Protein AF-A0A7W0JHQ2-F1 (afdb_monomer_lite)

Structure (mmCIF, N/CA/C/O backbone):
data_AF-A0A7W0JHQ2-F1
#
_entry.id   AF-A0A7W0JHQ2-F1
#
loop_
_atom_site.group_PDB
_atom_site.id
_atom_site.type_symbol
_atom_site.label_atom_id
_atom_site.label_alt_id
_atom_site.label_comp_id
_atom_site.label_asym_id
_atom_site.label_entity_id
_atom_site.label_seq_id
_atom_site.pdbx_PDB_ins_code
_atom_site.Cartn_x
_atom_site.Cartn_y
_atom_site.Cartn_z
_atom_site.occupancy
_atom_site.B_iso_or_equiv
_atom_site.auth_seq_id
_atom_site.auth_comp_id
_atom_site.auth_asym_id
_atom_site.auth_atom_id
_atom_site.pdbx_PDB_model_num
ATOM 1 N N . THR A 1 1 ? -15.630 17.117 0.242 1.00 44.78 1 THR A N 1
ATOM 2 C CA . THR A 1 1 ? -16.187 16.172 1.225 1.00 44.78 1 THR A CA 1
ATOM 3 C C . THR A 1 1 ? -15.035 15.420 1.839 1.00 44.78 1 THR A C 1
ATOM 5 O O . THR A 1 1 ? -14.375 14.683 1.124 1.00 44.78 1 THR A O 1
ATOM 8 N N . VAL A 1 2 ? -14.703 15.710 3.093 1.00 46.78 2 VAL A N 1
ATOM 9 C CA . VAL A 1 2 ? -13.703 14.942 3.846 1.00 46.78 2 VAL A CA 1
ATOM 10 C C . VAL A 1 2 ? -14.435 13.802 4.536 1.00 46.78 2 VAL A C 1
ATOM 12 O O . VAL A 1 2 ? -15.485 14.036 5.129 1.00 46.78 2 VAL A O 1
ATOM 15 N N . THR A 1 3 ? -13.924 12.583 4.405 1.00 51.94 3 THR A N 1
ATOM 16 C CA . THR A 1 3 ? -14.465 11.391 5.064 1.00 51.94 3 THR A CA 1
ATOM 17 C C . THR A 1 3 ? -13.611 11.163 6.311 1.00 51.94 3 THR A C 1
ATOM 19 O O . THR A 1 3 ? -12.555 10.549 6.205 1.00 51.94 3 THR A O 1
ATOM 22 N N . PRO A 1 4 ? -13.976 11.715 7.483 1.00 57.22 4 PRO A N 1
ATOM 23 C CA . PRO A 1 4 ? -13.106 11.699 8.665 1.00 57.22 4 PRO A CA 1
ATOM 24 C C . PRO A 1 4 ? -12.846 10.288 9.211 1.00 57.22 4 PRO A C 1
ATOM 26 O O . PRO A 1 4 ? -11.891 10.079 9.952 1.00 57.22 4 PRO A O 1
ATOM 29 N N . GLU A 1 5 ? -13.680 9.320 8.834 1.00 61.31 5 GLU A N 1
ATOM 30 C CA . GLU A 1 5 ? -13.597 7.927 9.281 1.00 61.31 5 GLU A CA 1
ATOM 31 C C . GLU A 1 5 ? -12.710 7.055 8.383 1.00 61.31 5 GLU A C 1
ATOM 33 O O . GLU A 1 5 ? -12.408 5.920 8.742 1.00 61.31 5 GLU A O 1
ATOM 38 N N . ARG A 1 6 ? -12.292 7.565 7.216 1.00 65.81 6 ARG A N 1
ATOM 39 C CA . ARG A 1 6 ? -11.565 6.791 6.205 1.00 65.81 6 ARG A CA 1
ATOM 40 C C . ARG A 1 6 ? -10.343 7.552 5.724 1.00 65.81 6 ARG A C 1
ATOM 42 O O . ARG A 1 6 ? -10.466 8.626 5.136 1.00 65.81 6 ARG A O 1
ATOM 49 N N . CYS A 1 7 ? -9.164 6.983 5.938 1.00 74.25 7 CYS A N 1
ATOM 50 C CA . CYS A 1 7 ? -7.936 7.554 5.403 1.00 74.25 7 CYS A CA 1
ATOM 51 C C . CYS A 1 7 ? -7.794 7.170 3.932 1.00 74.25 7 CYS A C 1
ATOM 53 O O . CYS A 1 7 ? -7.911 6.004 3.573 1.00 74.25 7 CYS A O 1
ATOM 55 N N . TYR A 1 8 ? -7.560 8.156 3.068 1.00 80.69 8 TYR A N 1
ATOM 56 C CA . TYR A 1 8 ? -7.341 7.935 1.643 1.00 80.69 8 TYR A CA 1
ATOM 57 C C . TYR A 1 8 ? -5.946 8.420 1.261 1.00 80.69 8 TYR A C 1
ATOM 59 O O . TYR A 1 8 ? -5.664 9.618 1.312 1.00 80.69 8 TYR A O 1
ATOM 67 N N . PHE A 1 9 ? -5.094 7.487 0.852 1.00 79.44 9 PHE A N 1
ATOM 68 C CA . PHE A 1 9 ? -3.750 7.755 0.365 1.00 79.44 9 PHE A CA 1
ATOM 69 C C . PHE A 1 9 ? -3.696 7.490 -1.134 1.00 79.44 9 PHE A C 1
ATOM 71 O O . PHE A 1 9 ? -4.070 6.418 -1.603 1.00 79.44 9 PHE A O 1
ATOM 78 N N . ARG A 1 10 ? -3.201 8.465 -1.901 1.00 81.75 10 ARG A N 1
ATOM 79 C CA . ARG A 1 10 ? -2.948 8.301 -3.334 1.00 81.75 10 ARG A CA 1
ATOM 80 C C . ARG A 1 10 ? -1.507 8.657 -3.652 1.00 81.75 10 ARG A C 1
ATOM 82 O O . ARG A 1 10 ? -1.092 9.806 -3.525 1.00 81.75 10 ARG A O 1
ATOM 89 N N . LEU A 1 11 ? -0.760 7.651 -4.076 1.00 81.25 11 LEU A N 1
ATOM 90 C CA . LEU A 1 11 ? 0.678 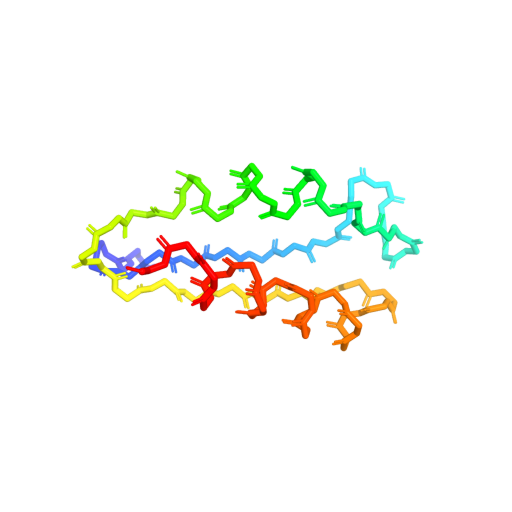7.703 -4.274 1.00 81.25 11 LEU A CA 1
ATOM 91 C C . LEU A 1 11 ? 0.989 7.882 -5.759 1.00 81.25 11 LEU A C 1
ATOM 93 O O . LEU A 1 11 ? 0.769 6.983 -6.566 1.00 81.25 11 LEU A O 1
ATOM 97 N N . HIS A 1 12 ? 1.486 9.064 -6.127 1.00 73.62 12 HIS A N 1
ATOM 98 C CA . HIS A 1 12 ? 1.828 9.421 -7.513 1.00 73.62 12 HIS A CA 1
ATOM 99 C C . HIS A 1 12 ? 3.325 9.287 -7.844 1.00 73.62 12 HIS A C 1
ATOM 101 O O . HIS A 1 12 ? 3.733 9.575 -8.970 1.00 73.62 12 HIS A O 1
ATOM 107 N N . GLY A 1 13 ? 4.142 8.840 -6.886 1.00 68.38 13 GLY A N 1
ATOM 108 C CA . GLY A 1 13 ? 5.593 8.791 -7.023 1.00 68.38 13 GLY A CA 1
ATOM 109 C C . GLY A 1 13 ? 6.262 10.135 -6.727 1.00 68.38 13 GLY A C 1
ATOM 110 O O . GLY A 1 13 ? 5.874 11.180 -7.250 1.00 68.38 13 GLY A O 1
ATOM 111 N N . ARG A 1 14 ? 7.313 10.117 -5.901 1.00 66.94 14 ARG A N 1
ATOM 112 C CA . ARG A 1 14 ? 7.999 11.327 -5.401 1.00 66.94 14 ARG A CA 1
ATOM 113 C C . ARG A 1 14 ? 8.686 12.146 -6.508 1.00 66.94 14 ARG A C 1
ATOM 115 O O . ARG A 1 14 ? 8.887 13.346 -6.356 1.00 66.94 14 ARG A O 1
ATOM 122 N N . LYS A 1 15 ? 9.021 11.506 -7.637 1.00 67.44 15 LYS A N 1
ATOM 123 C CA . LYS A 1 15 ? 9.600 12.120 -8.853 1.00 67.44 15 LYS A CA 1
ATOM 124 C C . LYS A 1 15 ? 8.760 11.852 -10.115 1.00 67.44 15 LYS A C 1
ATOM 126 O O . LYS A 1 15 ? 9.294 11.770 -11.219 1.00 67.44 15 LYS A O 1
ATOM 131 N N . GLY A 1 16 ? 7.444 11.709 -9.950 1.00 64.19 16 GLY A N 1
ATOM 132 C CA . GLY A 1 16 ? 6.497 11.422 -11.029 1.00 64.19 16 GLY A CA 1
ATOM 133 C C . GLY A 1 16 ? 6.209 9.931 -11.219 1.00 64.19 16 GLY A C 1
ATOM 134 O O . GLY A 1 16 ? 6.722 9.079 -10.499 1.00 64.19 16 GLY A O 1
ATOM 135 N N . TRP A 1 17 ? 5.394 9.613 -12.228 1.00 64.50 17 TRP A N 1
ATOM 136 C CA . TRP A 1 17 ? 4.804 8.281 -12.431 1.00 64.50 17 TRP A CA 1
ATOM 137 C C . TRP A 1 17 ? 5.818 7.139 -12.616 1.00 64.50 17 TRP A C 1
ATOM 139 O O . TRP A 1 17 ? 5.470 5.984 -12.409 1.00 64.50 17 TRP A O 1
ATOM 149 N N . ARG A 1 18 ? 7.074 7.432 -12.983 1.00 69.25 18 ARG A N 1
ATOM 150 C CA . ARG A 1 18 ? 8.137 6.426 -13.171 1.00 69.25 18 ARG A CA 1
ATOM 151 C C . ARG A 1 18 ? 8.856 6.037 -11.870 1.00 69.25 18 ARG A C 1
ATOM 153 O O . ARG A 1 18 ? 9.818 5.278 -11.911 1.00 69.25 18 ARG A O 1
ATOM 160 N N . TYR A 1 19 ? 8.420 6.583 -10.739 1.00 75.38 19 TYR A N 1
ATOM 161 C CA . TYR A 1 19 ? 8.965 6.268 -9.427 1.00 75.38 19 TYR A CA 1
ATOM 162 C C . TYR A 1 19 ? 8.588 4.846 -8.997 1.00 75.38 19 TYR A C 1
ATOM 164 O O . TYR A 1 19 ? 7.453 4.405 -9.199 1.00 75.38 19 TYR A O 1
ATOM 172 N N . VAL A 1 20 ? 9.547 4.151 -8.398 1.00 76.25 20 VAL A N 1
ATOM 173 C CA . VAL A 1 20 ? 9.384 2.818 -7.815 1.00 76.25 20 VAL A CA 1
ATOM 174 C C . VAL A 1 20 ? 9.595 2.986 -6.323 1.00 76.25 20 VAL A C 1
ATOM 176 O O . VAL A 1 20 ? 10.605 3.575 -5.940 1.00 76.25 20 VAL A O 1
ATOM 179 N N . TYR A 1 21 ? 8.636 2.543 -5.515 1.00 77.81 21 TYR A N 1
ATOM 180 C CA . TYR A 1 21 ? 8.784 2.623 -4.071 1.00 77.81 21 TYR A CA 1
ATOM 181 C C . TYR A 1 21 ? 9.731 1.513 -3.606 1.00 77.81 21 TYR A C 1
ATOM 183 O O . TYR A 1 21 ? 9.704 0.384 -4.106 1.00 77.81 21 TYR A O 1
ATOM 191 N N . GLU A 1 22 ? 10.614 1.856 -2.676 1.00 82.62 22 GLU A N 1
ATOM 192 C CA . GLU A 1 22 ? 11.434 0.868 -1.977 1.00 82.62 22 GLU A CA 1
ATOM 193 C C . GLU A 1 22 ? 10.658 0.307 -0.784 1.00 82.62 22 GLU A C 1
ATOM 195 O O . GLU A 1 22 ? 9.770 0.973 -0.251 1.00 82.62 22 GLU A O 1
ATOM 200 N N . ASP A 1 23 ? 10.991 -0.911 -0.352 1.00 81.44 23 ASP A N 1
ATOM 201 C CA . ASP A 1 23 ? 10.290 -1.596 0.742 1.00 81.44 23 ASP A CA 1
ATOM 202 C C . ASP A 1 23 ? 10.268 -0.742 2.013 1.00 81.44 23 ASP A C 1
ATOM 204 O O . ASP A 1 23 ? 9.212 -0.583 2.611 1.00 81.44 23 ASP A O 1
ATOM 208 N N . GLY A 1 24 ? 11.378 -0.071 2.338 1.00 83.44 24 GLY A N 1
ATOM 209 C CA . GLY A 1 24 ? 11.441 0.826 3.494 1.00 83.44 24 GL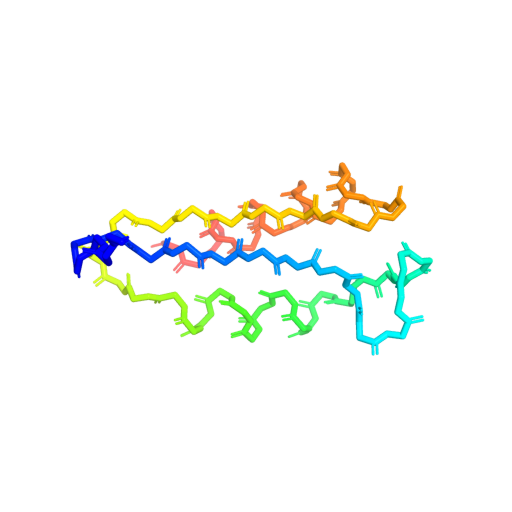Y A CA 1
ATOM 210 C C . GLY A 1 24 ? 10.490 2.027 3.403 1.00 83.44 24 GLY A C 1
ATOM 211 O O . GLY A 1 24 ? 9.938 2.442 4.417 1.00 83.44 24 GLY A O 1
ATOM 212 N N . GLU A 1 25 ? 10.232 2.569 2.204 1.00 84.50 25 GLU A N 1
ATOM 213 C CA . GLU A 1 25 ? 9.220 3.628 2.040 1.00 84.50 25 GLU A CA 1
ATOM 214 C C . GLU A 1 25 ? 7.797 3.067 2.187 1.00 84.50 25 GLU A C 1
ATOM 216 O O . GLU A 1 25 ? 6.912 3.766 2.677 1.00 84.50 25 GLU A O 1
ATOM 221 N N . LEU A 1 26 ? 7.566 1.816 1.779 1.00 84.25 26 LEU A N 1
ATOM 222 C CA . LEU A 1 26 ? 6.284 1.131 1.953 1.00 84.25 26 LEU A CA 1
ATOM 223 C C . LEU A 1 26 ? 6.021 0.770 3.427 1.00 84.25 26 LEU A C 1
ATOM 225 O O . LEU A 1 26 ? 4.890 0.917 3.880 1.00 84.25 26 LEU A O 1
ATOM 229 N N . GLU A 1 27 ? 7.047 0.364 4.178 1.00 84.81 27 GLU A N 1
ATOM 230 C CA . GLU A 1 27 ? 6.987 0.109 5.628 1.00 84.81 27 GLU A CA 1
ATOM 231 C C . GLU A 1 27 ? 6.761 1.392 6.441 1.00 84.81 27 GLU A C 1
ATOM 233 O O . GLU A 1 27 ? 5.982 1.420 7.398 1.00 84.81 27 GLU A O 1
ATOM 238 N N . GLU A 1 28 ? 7.400 2.495 6.047 1.00 85.00 28 GLU A N 1
ATOM 239 C CA . GLU A 1 28 ? 7.130 3.794 6.665 1.00 85.00 28 GLU A CA 1
ATOM 240 C C . GLU A 1 28 ? 5.679 4.220 6.391 1.00 85.00 28 GLU A C 1
ATOM 242 O O . GLU A 1 28 ? 4.982 4.712 7.281 1.00 85.00 28 GLU A O 1
ATOM 247 N N . LEU A 1 29 ? 5.184 3.958 5.177 1.00 83.62 29 LEU A N 1
ATOM 248 C CA . LEU A 1 29 ? 3.814 4.272 4.792 1.00 83.62 29 LEU A CA 1
ATOM 249 C C . LEU A 1 29 ? 2.777 3.417 5.527 1.00 83.62 29 LEU A C 1
ATOM 251 O O . LEU A 1 29 ? 1.727 3.949 5.885 1.00 83.62 29 LEU A O 1
ATOM 255 N N . SER A 1 30 ? 3.055 2.133 5.780 1.00 82.94 30 SER A N 1
ATOM 256 C CA . SER A 1 30 ? 2.175 1.283 6.590 1.00 82.94 30 SER A CA 1
ATOM 257 C C . SER A 1 30 ? 2.137 1.757 8.042 1.00 82.94 30 SER A C 1
ATOM 259 O O . SER A 1 30 ? 1.055 1.843 8.613 1.00 82.94 30 SER A O 1
ATOM 261 N N . SER A 1 31 ? 3.275 2.181 8.600 1.00 82.81 31 SER A N 1
ATOM 262 C CA . SER A 1 31 ? 3.344 2.763 9.950 1.00 82.81 31 SER A CA 1
ATOM 263 C C . SER A 1 31 ? 2.593 4.094 10.078 1.00 82.81 31 SER A C 1
ATOM 265 O O . SER A 1 31 ? 2.177 4.474 11.170 1.00 82.81 31 SER A O 1
ATOM 267 N N . MET A 1 32 ? 2.407 4.827 8.975 1.00 80.69 32 MET A N 1
ATOM 268 C CA . MET A 1 32 ? 1.584 6.041 8.953 1.00 80.69 32 MET A CA 1
ATOM 269 C C . MET A 1 32 ? 0.078 5.757 8.870 1.00 80.69 32 MET A C 1
ATOM 271 O O . MET A 1 32 ? -0.721 6.684 9.056 1.00 80.69 32 MET A O 1
ATOM 275 N N . LEU A 1 33 ? -0.337 4.523 8.562 1.00 79.75 33 LEU A N 1
ATOM 276 C CA . LEU A 1 33 ? -1.753 4.177 8.517 1.00 79.75 33 LEU A CA 1
ATOM 277 C C . LEU A 1 33 ? -2.326 4.141 9.941 1.00 79.75 33 LEU A C 1
ATOM 279 O O . LEU A 1 33 ? -1.747 3.515 10.824 1.00 79.75 33 LEU A O 1
ATOM 283 N N . PRO A 1 34 ? -3.476 4.789 10.194 1.00 72.44 34 PRO A N 1
ATOM 284 C CA . PRO A 1 34 ? -4.101 4.731 11.505 1.00 72.44 34 PRO A CA 1
ATOM 285 C C . PRO A 1 34 ? -4.630 3.324 11.795 1.00 72.44 34 PRO A C 1
ATOM 287 O O . PRO A 1 34 ? -5.528 2.832 11.106 1.00 72.44 34 PRO A O 1
ATOM 290 N N . GLU A 1 35 ? -4.124 2.718 12.864 1.00 69.88 35 GLU A N 1
ATOM 291 C CA . GLU A 1 35 ? -4.637 1.458 13.396 1.00 69.88 35 GLU A CA 1
ATOM 292 C C . GLU A 1 35 ? -6.116 1.612 13.801 1.00 69.88 35 GL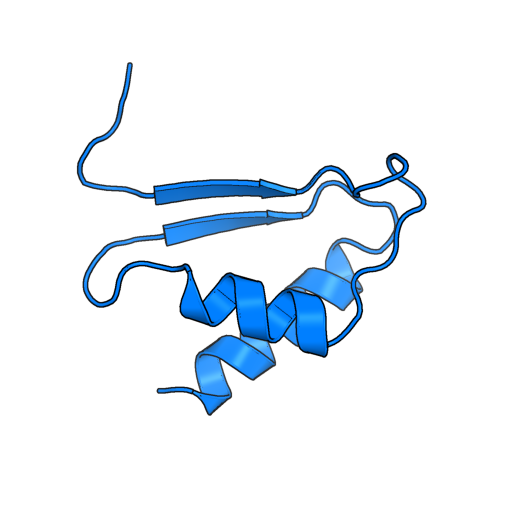U A C 1
ATOM 294 O O . GLU A 1 35 ? -6.514 2.577 14.461 1.00 69.88 35 GLU A O 1
ATOM 299 N N . GLY A 1 36 ? -6.963 0.673 13.367 1.00 69.56 36 GLY A N 1
ATOM 300 C CA . GLY A 1 36 ? -8.395 0.658 13.693 1.00 69.56 36 GLY A CA 1
ATOM 301 C C . GLY A 1 36 ? -9.300 1.524 12.806 1.00 69.56 36 GLY A C 1
ATOM 302 O O . GLY A 1 36 ? -10.473 1.703 13.142 1.00 69.56 36 GLY A O 1
ATOM 303 N N . ARG A 1 37 ? -8.808 2.054 11.675 1.00 74.69 37 ARG A N 1
ATOM 304 C CA . ARG A 1 37 ? -9.640 2.738 10.665 1.00 74.69 37 ARG A CA 1
ATOM 305 C C . ARG A 1 37 ? -9.443 2.158 9.270 1.00 74.69 37 ARG A C 1
ATOM 307 O O . ARG A 1 37 ? -8.333 1.810 8.879 1.00 74.69 37 ARG A O 1
ATOM 314 N N . GLU A 1 38 ? -10.523 2.126 8.489 1.00 77.31 38 GLU A N 1
ATOM 315 C CA . GLU A 1 38 ? -10.463 1.739 7.078 1.00 77.31 38 GLU A CA 1
ATOM 316 C C . GLU A 1 38 ? -9.571 2.722 6.301 1.00 77.31 38 GLU A C 1
ATOM 318 O O . GLU A 1 38 ? -9.916 3.895 6.113 1.00 77.31 38 GLU A O 1
ATOM 323 N N . SER A 1 39 ? -8.423 2.231 5.836 1.00 82.06 39 SER A N 1
ATOM 324 C CA . SER A 1 39 ? -7.475 2.999 5.034 1.00 82.06 39 SER A CA 1
ATOM 325 C C . SER A 1 39 ? -7.455 2.489 3.596 1.00 82.06 39 SER A C 1
ATOM 327 O O . SER A 1 39 ? -7.288 1.302 3.340 1.00 82.06 39 SER A O 1
ATOM 329 N N . TYR A 1 40 ? -7.615 3.401 2.643 1.00 83.12 40 TYR A N 1
ATOM 330 C CA . TYR A 1 40 ? -7.609 3.124 1.213 1.00 83.12 40 TYR A CA 1
ATOM 331 C C . TYR A 1 40 ? -6.320 3.677 0.611 1.00 83.12 40 TYR A C 1
ATOM 333 O O . TYR A 1 40 ? -6.163 4.893 0.499 1.00 83.12 40 TYR A O 1
ATOM 341 N N . VAL A 1 41 ? -5.407 2.793 0.211 1.00 84.62 41 VAL A N 1
ATOM 342 C CA . VAL A 1 41 ? -4.127 3.165 -0.408 1.00 84.62 41 VAL A CA 1
ATOM 343 C C . VAL A 1 41 ? -4.165 2.840 -1.898 1.00 84.62 41 VAL A C 1
ATOM 345 O O . VAL A 1 41 ? -4.340 1.691 -2.293 1.00 84.62 41 VAL A O 1
ATOM 348 N N . PHE A 1 42 ? -4.006 3.860 -2.739 1.00 84.38 42 PHE A N 1
ATOM 349 C CA . PHE A 1 42 ? -3.978 3.738 -4.194 1.00 84.38 42 PHE A CA 1
ATOM 350 C C . PHE A 1 42 ? -2.607 4.109 -4.749 1.00 84.38 42 PHE A C 1
ATOM 352 O O . PHE A 1 42 ? -2.163 5.253 -4.639 1.00 84.38 42 PHE A O 1
ATOM 359 N N . PHE A 1 43 ? -1.983 3.157 -5.435 1.00 84.56 43 PHE A N 1
ATOM 360 C CA . PHE A 1 43 ? -0.747 3.364 -6.179 1.00 84.56 43 PHE A CA 1
ATOM 361 C C . PHE A 1 43 ? -1.071 3.816 -7.606 1.00 84.56 43 PHE A C 1
ATOM 363 O O . PHE A 1 43 ? -1.849 3.182 -8.316 1.00 84.56 43 PHE A O 1
ATOM 370 N N . ASN A 1 44 ? -0.510 4.948 -8.027 1.00 82.38 44 ASN A N 1
ATOM 371 C CA . ASN A 1 44 ? -0.687 5.514 -9.365 1.00 82.38 44 ASN A CA 1
ATOM 372 C C . ASN A 1 44 ? 0.659 5.755 -10.064 1.00 82.38 44 ASN A C 1
ATOM 374 O O . ASN A 1 44 ? 0.840 6.728 -10.795 1.00 82.38 44 ASN A O 1
ATOM 378 N N . ASN A 1 45 ? 1.614 4.867 -9.812 1.00 79.75 45 ASN A N 1
ATOM 379 C CA . ASN A 1 45 ? 2.912 4.811 -10.466 1.00 79.75 45 ASN A CA 1
ATOM 380 C C . ASN A 1 45 ? 2.961 3.675 -11.508 1.00 79.75 45 ASN A C 1
ATOM 382 O O . ASN A 1 45 ? 2.072 2.831 -11.591 1.00 79.75 45 ASN A O 1
ATOM 386 N N . ILE A 1 46 ? 4.017 3.642 -12.321 1.00 79.88 46 ILE A N 1
ATOM 387 C CA . ILE A 1 46 ? 4.193 2.672 -13.411 1.00 79.88 46 ILE A CA 1
ATOM 388 C C . ILE A 1 46 ? 4.232 1.222 -12.908 1.00 79.88 46 ILE A C 1
ATOM 390 O O . ILE A 1 46 ? 3.763 0.321 -13.596 1.00 79.88 46 ILE A O 1
ATOM 394 N N . LYS A 1 47 ? 4.758 1.012 -11.696 1.00 81.38 47 LYS A N 1
ATOM 395 C CA . LYS A 1 47 ? 4.866 -0.287 -11.026 1.00 81.38 47 LYS A CA 1
ATOM 396 C C . LYS A 1 47 ? 3.769 -0.522 -9.982 1.00 81.38 47 LYS A C 1
ATOM 398 O O . LYS A 1 47 ? 3.923 -1.375 -9.118 1.00 81.38 47 LYS A O 1
ATOM 403 N N . MET A 1 48 ? 2.625 0.158 -10.109 1.00 83.56 48 MET A N 1
ATOM 404 C CA . MET A 1 48 ? 1.526 0.101 -9.134 1.00 83.56 48 MET A CA 1
ATOM 405 C C . MET A 1 48 ? 1.110 -1.312 -8.707 1.00 83.56 48 MET A C 1
ATOM 407 O O . MET A 1 48 ? 0.756 -1.504 -7.552 1.00 83.56 48 MET A O 1
ATOM 411 N N . LEU A 1 49 ? 1.153 -2.300 -9.609 1.00 84.94 49 LEU A N 1
ATOM 412 C CA . LEU A 1 49 ? 0.806 -3.683 -9.277 1.00 84.94 49 LEU A CA 1
ATOM 413 C C . LEU A 1 49 ? 1.851 -4.331 -8.358 1.00 84.94 49 LEU A C 1
ATOM 415 O O . LEU A 1 49 ? 1.485 -4.959 -7.371 1.00 84.94 49 LEU A O 1
ATOM 419 N N . GLU A 1 50 ? 3.138 -4.178 -8.683 1.00 85.69 50 GLU A N 1
ATOM 420 C CA . GLU A 1 50 ? 4.238 -4.713 -7.873 1.00 85.69 50 GLU A CA 1
ATOM 421 C C . GLU A 1 50 ? 4.266 -4.026 -6.502 1.00 85.69 50 GLU A C 1
ATOM 423 O O . GLU A 1 50 ? 4.311 -4.705 -5.481 1.00 85.69 50 GLU A O 1
ATOM 428 N N . ASP A 1 51 ? 4.156 -2.695 -6.471 1.00 85.56 51 ASP A N 1
ATOM 429 C CA . ASP A 1 51 ? 4.141 -1.922 -5.226 1.00 85.56 51 ASP A CA 1
ATOM 430 C C . ASP A 1 51 ? 2.928 -2.260 -4.350 1.00 85.56 51 ASP A C 1
ATOM 432 O O . ASP A 1 51 ? 3.081 -2.448 -3.146 1.00 85.56 51 ASP A O 1
ATOM 436 N N . ALA A 1 52 ? 1.737 -2.426 -4.937 1.00 86.25 52 ALA A N 1
ATOM 437 C CA . ALA A 1 52 ? 0.546 -2.819 -4.185 1.00 86.25 52 ALA A CA 1
ATOM 438 C C . ALA A 1 52 ? 0.675 -4.220 -3.571 1.00 86.25 52 ALA A C 1
ATOM 440 O O . ALA A 1 52 ? 0.259 -4.424 -2.433 1.00 86.25 52 ALA A O 1
ATOM 441 N N . LEU A 1 53 ? 1.259 -5.183 -4.295 1.00 87.94 53 LEU A N 1
ATOM 442 C CA . LEU A 1 53 ? 1.492 -6.532 -3.770 1.00 87.94 53 LEU A CA 1
ATOM 443 C C . LEU A 1 53 ? 2.508 -6.525 -2.623 1.00 87.94 53 LEU A C 1
ATOM 445 O O . LEU A 1 53 ? 2.278 -7.179 -1.608 1.00 87.94 53 LEU A O 1
ATOM 449 N N . ARG A 1 54 ? 3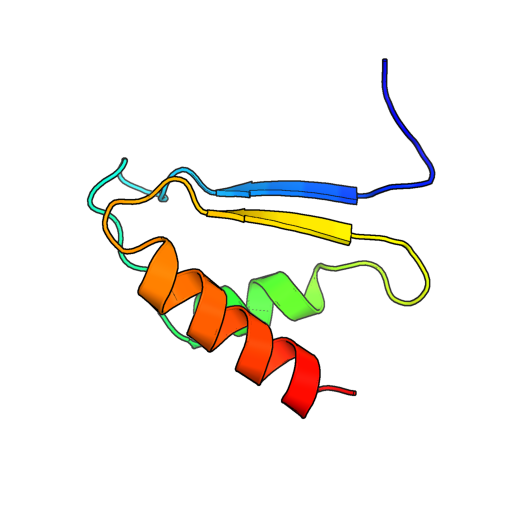.600 -5.763 -2.760 1.00 88.06 54 ARG A N 1
ATOM 450 C CA . ARG A 1 54 ? 4.610 -5.605 -1.700 1.00 88.06 54 ARG A CA 1
ATOM 451 C C . ARG A 1 54 ? 4.019 -4.925 -0.473 1.00 88.06 54 ARG A C 1
ATOM 453 O O . ARG A 1 54 ? 4.178 -5.428 0.631 1.00 88.06 54 ARG A O 1
ATOM 460 N N . PHE A 1 55 ? 3.274 -3.840 -0.675 1.00 86.94 55 PHE A N 1
ATOM 461 C CA . PHE A 1 55 ? 2.593 -3.131 0.402 1.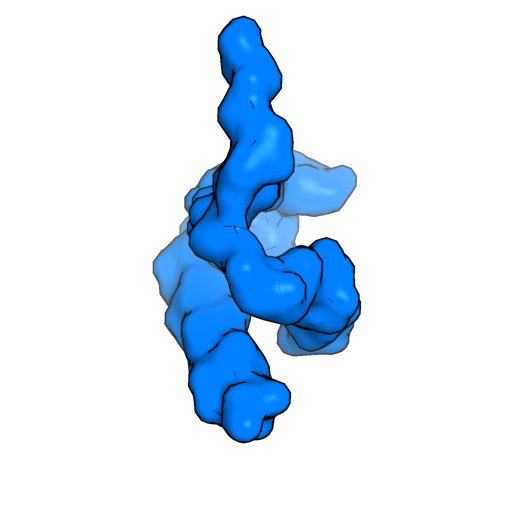00 86.94 55 PHE A CA 1
ATOM 462 C C . PHE A 1 55 ? 1.585 -4.029 1.125 1.00 86.94 55 PHE A C 1
ATOM 464 O O . PHE A 1 55 ? 1.557 -4.049 2.349 1.00 86.94 55 PHE A O 1
ATOM 471 N N . LYS A 1 56 ? 0.807 -4.829 0.383 1.00 87.25 56 LYS A N 1
ATOM 472 C CA . LYS A 1 56 ? -0.110 -5.815 0.966 1.00 87.25 56 LYS A CA 1
ATOM 473 C C . LYS A 1 56 ? 0.633 -6.821 1.847 1.00 87.25 56 LYS A C 1
ATOM 475 O O . LYS A 1 56 ? 0.203 -7.054 2.966 1.00 87.25 56 LYS A O 1
ATOM 480 N N . ALA A 1 57 ? 1.752 -7.365 1.368 1.00 88.75 57 ALA A N 1
ATOM 481 C CA . ALA A 1 57 ? 2.562 -8.303 2.141 1.00 88.75 57 ALA A CA 1
ATOM 482 C C . ALA A 1 57 ? 3.151 -7.668 3.413 1.00 88.75 57 ALA A C 1
ATOM 484 O O . ALA A 1 57 ? 3.193 -8.326 4.444 1.00 88.75 57 ALA A O 1
ATOM 485 N N . ILE A 1 58 ? 3.570 -6.398 3.354 1.00 86.31 58 ILE A N 1
ATOM 486 C CA . ILE A 1 58 ? 4.069 -5.645 4.517 1.00 86.31 58 ILE A CA 1
ATOM 487 C C . ILE A 1 58 ? 2.956 -5.438 5.550 1.00 86.31 58 ILE A C 1
ATOM 489 O O . ILE A 1 58 ? 3.176 -5.674 6.733 1.00 86.31 58 ILE A O 1
ATOM 493 N N . VAL A 1 59 ? 1.761 -5.032 5.109 1.00 83.62 59 VAL A N 1
ATOM 494 C CA . VAL A 1 59 ? 0.601 -4.855 5.998 1.00 83.62 59 VAL A CA 1
ATOM 495 C C . VAL A 1 59 ? 0.189 -6.190 6.626 1.00 83.62 59 VAL A C 1
ATOM 497 O O . VAL A 1 59 ? 0.020 -6.249 7.834 1.00 83.62 59 VAL A O 1
ATOM 500 N N . GLU A 1 60 ? 0.114 -7.271 5.842 1.00 83.19 60 GLU A N 1
ATOM 501 C CA . GLU A 1 60 ? -0.223 -8.612 6.351 1.00 83.19 60 GLU A CA 1
ATOM 502 C C . GLU A 1 60 ? 0.856 -9.203 7.277 1.00 83.19 60 GLU A C 1
ATOM 504 O O . GLU A 1 60 ? 0.543 -10.061 8.095 1.00 83.19 60 GLU A O 1
ATOM 509 N N . ALA A 1 61 ? 2.122 -8.794 7.145 1.00 80.12 61 ALA A N 1
ATOM 510 C CA . ALA A 1 61 ? 3.212 -9.244 8.015 1.00 80.12 61 ALA A CA 1
ATOM 511 C C . ALA A 1 61 ? 3.345 -8.427 9.314 1.00 80.12 61 ALA A C 1
ATOM 513 O O . ALA A 1 61 ? 4.058 -8.861 10.219 1.00 80.12 61 ALA A O 1
ATOM 514 N N . GLY A 1 62 ? 2.723 -7.244 9.379 1.00 65.50 62 GLY A N 1
ATOM 515 C CA . GLY A 1 62 ? 2.749 -6.341 10.534 1.00 65.50 62 GLY A CA 1
ATOM 516 C C . GLY A 1 62 ? 1.537 -6.442 11.470 1.00 65.50 62 GLY A C 1
ATOM 517 O O . GLY A 1 62 ? 1.560 -5.792 12.514 1.00 65.50 62 GLY A O 1
ATOM 518 N N . GLU A 1 63 ? 0.509 -7.222 11.110 1.00 52.31 63 GLU A N 1
ATOM 519 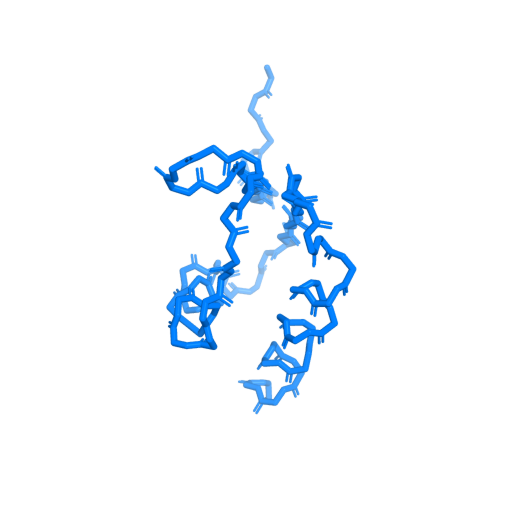C CA . GLU A 1 63 ? -0.607 -7.641 11.988 1.00 52.31 63 GLU A CA 1
ATOM 520 C C . GLU A 1 63 ? -0.225 -8.843 12.871 1.00 52.31 63 GLU A C 1
ATOM 522 O O . GLU A 1 63 ? -0.657 -8.865 14.049 1.00 52.31 63 GLU A O 1
#

Secondary structure (DSSP, 8-state):
---TTSEEEEE--BTBTT----HHHHHHHHHTSPTTS-EEEEE-STTHHHHHHHHHHHHHHH-

Foldseek 3Di:
DDPPQEAEAEAQAPVGQQHDDDLVNLLVVLVPDDPPGHYHHFYRHPCRVVSVVSSVVSNVVVD

pLDDT: mean 76.93, std 10.39, range [44.78, 88.75]

Sequence (63 aa):
TVTPERCYFRLHGRKGWRYVYEDGELEELSSMLPEGRESYVFFNNIKMLEDALRFKAIVEAGE

Radius of gyration: 11.85 Å; chains: 1; bounding box: 28×25×27 Å